Protein AF-A0A967IGI0-F1 (afdb_monomer)

Structure (mmCIF, N/CA/C/O backbone):
data_AF-A0A967IGI0-F1
#
_entry.id   AF-A0A967IGI0-F1
#
loop_
_atom_site.group_PDB
_atom_site.id
_atom_site.type_symbol
_atom_site.label_atom_id
_atom_site.label_alt_id
_atom_site.label_comp_id
_atom_site.label_asym_id
_atom_site.label_entity_id
_atom_site.label_seq_id
_atom_site.pdbx_PDB_ins_code
_atom_site.Cartn_x
_atom_site.Cartn_y
_atom_site.Cartn_z
_atom_site.occupancy
_atom_site.B_iso_or_equiv
_atom_site.auth_seq_id
_atom_site.auth_comp_id
_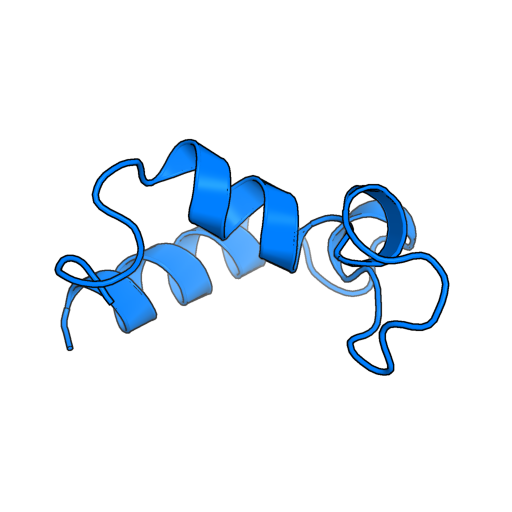atom_site.auth_asym_id
_atom_site.auth_atom_id
_atom_site.pdbx_PDB_model_num
ATOM 1 N N . MET A 1 1 ? -13.072 -3.082 -2.120 1.00 88.69 1 MET A N 1
ATOM 2 C CA . MET A 1 1 ? -11.965 -3.608 -2.973 1.00 88.69 1 MET A CA 1
ATOM 3 C C . MET A 1 1 ? -11.972 -5.121 -3.182 1.00 88.69 1 MET A C 1
ATOM 5 O O . MET A 1 1 ? -11.307 -5.580 -4.111 1.00 88.69 1 MET A O 1
ATOM 9 N N . GLN A 1 2 ? -12.734 -5.884 -2.392 1.00 82.44 2 GLN A N 1
ATOM 10 C CA . GLN A 1 2 ? -12.737 -7.355 -2.413 1.00 82.44 2 GLN A CA 1
ATOM 11 C C . GLN A 1 2 ? -12.970 -7.977 -3.800 1.00 82.44 2 GLN A C 1
ATOM 13 O O . GLN A 1 2 ? -12.327 -8.955 -4.161 1.00 82.44 2 GLN A O 1
ATOM 18 N N . ALA A 1 3 ? -13.840 -7.386 -4.626 1.00 87.25 3 ALA A N 1
ATOM 19 C CA . ALA A 1 3 ? -14.104 -7.909 -5.968 1.00 87.25 3 ALA A CA 1
ATOM 20 C C . ALA A 1 3 ? -12.908 -7.773 -6.937 1.00 87.25 3 ALA A C 1
ATOM 22 O O . ALA A 1 3 ? -12.776 -8.563 -7.866 1.00 87.25 3 ALA A O 1
ATOM 23 N N . ARG A 1 4 ? -12.042 -6.764 -6.748 1.00 87.25 4 ARG A N 1
ATOM 24 C CA . ARG A 1 4 ? -10.868 -6.506 -7.611 1.00 87.25 4 ARG A CA 1
ATOM 25 C C . ARG A 1 4 ? -9.601 -7.158 -7.073 1.00 87.25 4 ARG A C 1
ATOM 27 O O . ARG A 1 4 ? -8.753 -7.580 -7.853 1.00 87.25 4 ARG A O 1
ATOM 34 N N . PHE A 1 5 ? -9.489 -7.221 -5.753 1.00 89.88 5 PHE A N 1
ATOM 35 C CA . PHE A 1 5 ? -8.427 -7.900 -5.032 1.00 89.88 5 PHE A CA 1
ATOM 36 C C . PHE A 1 5 ? -9.103 -8.901 -4.099 1.00 89.88 5 PHE A C 1
ATOM 38 O O . PHE A 1 5 ? -9.550 -8.497 -3.033 1.00 89.88 5 PHE A O 1
ATOM 45 N N . PRO A 1 6 ? -9.244 -10.173 -4.505 1.00 89.12 6 PRO A N 1
ATOM 46 C CA . PRO A 1 6 ? -9.752 -11.218 -3.618 1.00 89.12 6 PRO A CA 1
ATOM 47 C C . PRO A 1 6 ? -8.728 -11.588 -2.539 1.00 89.12 6 PRO A C 1
ATOM 49 O O . PRO A 1 6 ? -9.093 -12.002 -1.444 1.00 89.12 6 PRO A O 1
ATOM 52 N N . ASP A 1 7 ? -7.441 -1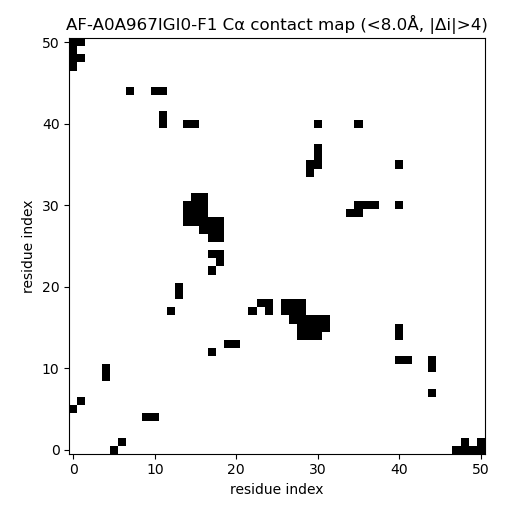1.431 -2.862 1.00 92.88 7 ASP A N 1
ATOM 53 C CA . ASP A 1 7 ? -6.327 -11.644 -1.946 1.00 92.88 7 ASP A CA 1
ATOM 54 C C . ASP A 1 7 ? -5.865 -10.310 -1.335 1.00 92.88 7 ASP A C 1
ATOM 56 O O . ASP A 1 7 ? -5.415 -9.387 -2.032 1.00 92.88 7 ASP A O 1
ATOM 60 N N . ARG A 1 8 ? -5.965 -10.222 -0.005 1.00 93.06 8 ARG A N 1
ATOM 61 C CA . ARG A 1 8 ? -5.576 -9.054 0.797 1.00 93.06 8 ARG A CA 1
ATOM 62 C C . ARG A 1 8 ? -4.084 -8.770 0.705 1.00 93.06 8 ARG A C 1
ATOM 64 O O . ARG A 1 8 ? -3.703 -7.601 0.628 1.00 93.06 8 ARG A O 1
ATOM 71 N N . ALA A 1 9 ? -3.250 -9.806 0.616 1.00 94.00 9 ALA A N 1
ATOM 72 C CA . ALA A 1 9 ? -1.807 -9.650 0.487 1.00 94.00 9 ALA A CA 1
ATOM 73 C C . ALA A 1 9 ? -1.426 -8.969 -0.835 1.00 94.00 9 ALA A C 1
ATOM 75 O O . ALA A 1 9 ? -0.491 -8.170 -0.864 1.00 94.00 9 ALA A O 1
ATOM 76 N N . VAL A 1 10 ? -2.187 -9.204 -1.911 1.00 94.69 10 VAL A N 1
ATOM 77 C CA . VAL A 1 10 ? -1.954 -8.551 -3.210 1.00 94.69 10 VAL A CA 1
ATOM 78 C C . VAL A 1 10 ? -2.255 -7.055 -3.136 1.00 94.69 10 VAL A C 1
ATOM 80 O O . VAL A 1 10 ? -1.471 -6.254 -3.649 1.00 94.69 10 VAL A O 1
ATOM 83 N N . LEU A 1 11 ? -3.352 -6.655 -2.476 1.00 94.62 11 LEU A N 1
ATOM 84 C CA . LEU A 1 11 ? -3.645 -5.229 -2.285 1.00 94.62 11 LEU A CA 1
ATOM 85 C C . LEU A 1 11 ? -2.589 -4.565 -1.393 1.00 94.62 11 LEU A C 1
ATOM 87 O O . LEU A 1 11 ? -2.091 -3.493 -1.733 1.00 94.62 11 LEU A O 1
ATOM 91 N N . ARG A 1 12 ? -2.207 -5.222 -0.291 1.00 95.81 12 ARG A N 1
ATOM 92 C CA . ARG A 1 12 ? -1.149 -4.741 0.604 1.00 95.81 12 ARG A CA 1
ATOM 93 C C . ARG A 1 12 ? 0.169 -4.552 -0.145 1.00 95.81 12 ARG A C 1
ATOM 95 O O . ARG A 1 12 ? 0.781 -3.499 -0.027 1.00 95.81 12 ARG A O 1
ATOM 102 N N . ALA A 1 13 ? 0.589 -5.530 -0.946 1.00 96.12 13 ALA A N 1
ATOM 103 C CA . ALA A 1 13 ? 1.818 -5.451 -1.733 1.00 96.12 13 ALA A CA 1
ATOM 104 C C . ALA A 1 13 ? 1.782 -4.300 -2.748 1.00 96.12 13 ALA A C 1
ATOM 106 O O . ALA A 1 13 ? 2.782 -3.611 -2.932 1.00 96.12 13 ALA A O 1
ATOM 107 N N . GLN A 1 14 ? 0.621 -4.050 -3.361 1.00 94.94 14 GLN A N 1
ATOM 108 C CA . GLN A 1 14 ? 0.451 -2.920 -4.270 1.00 94.94 14 GLN A CA 1
ATOM 109 C C . GLN A 1 14 ? 0.560 -1.565 -3.554 1.00 94.94 14 GLN A C 1
ATOM 111 O O . GLN A 1 14 ? 1.098 -0.628 -4.135 1.00 94.94 14 GLN A O 1
ATOM 116 N N . ILE A 1 15 ? 0.067 -1.445 -2.318 1.00 95.00 15 ILE A N 1
ATOM 117 C CA . ILE A 1 15 ? 0.213 -0.214 -1.522 1.00 95.00 15 ILE A CA 1
ATOM 118 C C . ILE A 1 15 ? 1.650 -0.062 -1.009 1.00 95.00 15 ILE A C 1
ATOM 120 O O . ILE A 1 15 ? 2.201 1.036 -1.029 1.00 95.00 15 ILE A O 1
ATOM 124 N N . TRP A 1 16 ? 2.276 -1.167 -0.610 1.00 96.94 16 TRP A N 1
ATOM 125 C CA . TRP A 1 16 ? 3.650 -1.203 -0.124 1.00 96.94 16 TRP A CA 1
ATOM 126 C C . TRP A 1 16 ? 4.660 -0.745 -1.184 1.00 96.94 16 TRP A C 1
ATOM 128 O O . TRP A 1 16 ? 5.455 0.165 -0.938 1.00 96.94 16 TRP A O 1
ATOM 138 N N . ASP A 1 17 ? 4.614 -1.361 -2.369 1.00 96.75 17 ASP A N 1
ATOM 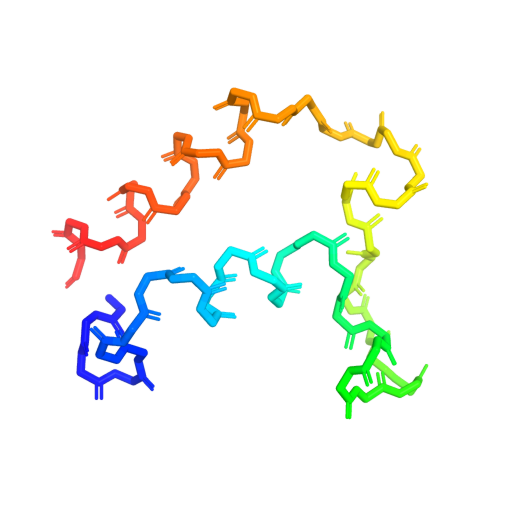139 C CA . ASP A 1 17 ? 5.447 -1.005 -3.514 1.00 96.75 17 ASP A CA 1
ATOM 140 C C . ASP A 1 17 ? 4.701 -1.255 -4.835 1.00 96.75 17 ASP A C 1
ATOM 142 O O . ASP A 1 17 ? 4.789 -2.321 -5.451 1.00 96.75 17 ASP A O 1
ATOM 146 N N . ALA A 1 18 ? 3.994 -0.231 -5.317 1.00 95.69 18 ALA A N 1
ATOM 147 C CA . ALA A 1 18 ? 3.320 -0.284 -6.612 1.00 95.69 18 ALA A CA 1
ATOM 148 C C . ALA A 1 18 ? 4.301 -0.433 -7.794 1.00 95.69 18 ALA A C 1
ATOM 150 O O . ALA A 1 18 ? 3.918 -0.954 -8.848 1.00 95.69 18 ALA A O 1
ATOM 151 N N . THR A 1 19 ? 5.562 -0.009 -7.622 1.00 95.69 19 THR A N 1
ATOM 152 C CA . THR A 1 19 ? 6.589 -0.056 -8.675 1.00 95.69 19 THR A CA 1
ATOM 153 C C . THR A 1 19 ? 7.045 -1.481 -8.975 1.00 95.69 19 THR A C 1
ATOM 155 O O . THR A 1 19 ? 7.434 -1.773 -10.104 1.00 95.69 19 THR A O 1
ATOM 158 N N . ALA A 1 20 ? 6.896 -2.399 -8.012 1.00 94.69 20 ALA A N 1
ATOM 159 C CA . ALA A 1 20 ? 7.206 -3.816 -8.193 1.00 94.69 20 ALA A CA 1
ATOM 160 C C . ALA A 1 20 ? 6.339 -4.484 -9.275 1.00 94.69 20 ALA A C 1
ATOM 162 O O . ALA A 1 20 ? 6.800 -5.381 -9.977 1.00 94.69 20 ALA A O 1
ATOM 163 N N . ARG A 1 21 ? 5.082 -4.045 -9.430 1.00 92.69 21 ARG A N 1
ATOM 164 C CA . ARG A 1 21 ? 4.170 -4.546 -10.472 1.00 92.69 21 ARG A CA 1
ATOM 165 C C . ARG A 1 21 ? 4.208 -3.694 -11.737 1.00 92.69 21 ARG A C 1
ATOM 167 O O . ARG A 1 21 ? 4.062 -4.231 -12.833 1.00 92.69 21 ARG A O 1
ATOM 174 N N . ASN A 1 22 ? 4.336 -2.379 -11.584 1.00 94.81 22 ASN A N 1
ATOM 175 C CA . ASN A 1 22 ? 4.429 -1.439 -12.693 1.00 94.81 22 ASN A CA 1
ATOM 176 C C . ASN A 1 22 ? 5.479 -0.363 -12.376 1.00 94.81 22 ASN A C 1
ATOM 178 O O . ASN A 1 22 ? 5.156 0.567 -11.634 1.00 94.81 22 ASN A O 1
ATOM 182 N N . PRO A 1 23 ? 6.688 -0.443 -12.959 1.00 94.19 23 PRO A N 1
ATOM 183 C CA . PRO A 1 23 ? 7.755 0.530 -12.726 1.00 94.19 23 PRO A CA 1
ATOM 184 C C . PRO A 1 23 ? 7.357 1.984 -13.022 1.00 94.19 23 PRO A C 1
ATOM 186 O O . PRO A 1 23 ? 7.843 2.888 -12.350 1.00 94.19 23 PRO A O 1
ATOM 189 N N . ASP A 1 24 ? 6.423 2.206 -13.954 1.00 95.69 24 ASP A N 1
ATOM 190 C CA . ASP A 1 24 ? 5.933 3.536 -14.349 1.00 95.69 24 ASP A CA 1
ATOM 191 C C . ASP A 1 24 ? 4.718 4.003 -13.525 1.00 95.69 24 ASP A C 1
ATOM 193 O O . ASP A 1 24 ? 4.021 4.964 -13.875 1.00 95.69 24 ASP A O 1
ATOM 197 N N . SER A 1 25 ? 4.404 3.301 -12.433 1.00 95.00 25 SER A N 1
ATOM 198 C CA . SER A 1 25 ? 3.314 3.680 -11.544 1.00 95.00 25 SER A CA 1
ATOM 199 C C . SER A 1 25 ? 3.565 5.058 -10.935 1.00 95.00 25 SER A C 1
ATOM 201 O O . SER A 1 25 ? 4.592 5.315 -10.315 1.00 95.00 25 SER A O 1
ATOM 203 N N . ARG A 1 26 ? 2.566 5.940 -11.041 1.00 95.38 26 ARG A N 1
ATOM 204 C CA . ARG A 1 26 ? 2.567 7.235 -10.341 1.00 95.38 26 ARG A CA 1
ATOM 205 C C . ARG A 1 26 ? 2.229 7.114 -8.858 1.00 95.38 26 ARG A C 1
ATOM 207 O O . ARG A 1 26 ? 2.355 8.093 -8.133 1.00 95.38 26 ARG A O 1
ATOM 214 N N . MET A 1 27 ? 1.740 5.953 -8.427 1.00 95.06 27 MET A N 1
ATOM 215 C CA . MET A 1 27 ? 1.477 5.681 -7.020 1.00 95.06 27 MET A CA 1
ATOM 216 C C . MET A 1 27 ? 2.821 5.542 -6.292 1.00 95.06 27 MET A C 1
ATOM 218 O O . MET A 1 27 ? 3.588 4.646 -6.657 1.00 95.06 27 MET A O 1
ATOM 222 N N . PRO A 1 28 ? 3.120 6.390 -5.292 1.00 94.06 28 PRO A N 1
ATOM 223 C CA . PRO A 1 28 ? 4.346 6.269 -4.515 1.00 94.06 28 PRO A CA 1
ATOM 224 C C . PRO A 1 28 ? 4.406 4.918 -3.788 1.00 94.06 28 PRO A C 1
ATOM 226 O O . PRO A 1 28 ? 3.369 4.432 -3.330 1.00 94.06 28 PRO A O 1
ATOM 229 N N . PRO A 1 29 ? 5.588 4.297 -3.656 1.00 95.50 29 PRO A N 1
ATOM 230 C CA . PRO A 1 29 ? 5.735 3.072 -2.885 1.00 95.50 29 PRO A CA 1
ATOM 231 C C . PRO A 1 29 ? 5.778 3.419 -1.388 1.00 95.50 29 PRO A C 1
ATOM 233 O O . PRO A 1 29 ? 6.834 3.727 -0.833 1.00 95.50 29 PRO A O 1
ATOM 236 N N . PHE A 1 30 ? 4.601 3.425 -0.755 1.00 96.88 30 PHE A N 1
ATOM 237 C CA . PHE A 1 30 ? 4.414 3.965 0.594 1.00 96.88 30 PHE A CA 1
ATOM 238 C C . PHE A 1 30 ? 5.227 3.231 1.662 1.00 96.88 30 PHE A C 1
ATOM 240 O O . PHE A 1 30 ? 5.762 3.876 2.557 1.00 96.88 30 PHE A O 1
ATOM 247 N N . GLY A 1 31 ? 5.354 1.908 1.550 1.00 95.06 31 GLY A N 1
ATOM 248 C CA . GLY A 1 31 ? 6.102 1.106 2.518 1.00 95.06 31 GLY A CA 1
ATOM 249 C C . GLY A 1 31 ? 7.604 1.081 2.248 1.00 95.06 31 GLY A C 1
ATOM 250 O O . GLY A 1 31 ? 8.405 1.215 3.164 1.00 95.06 31 GLY A O 1
ATOM 251 N N . LYS A 1 32 ? 8.011 0.987 0.974 1.00 93.12 32 LYS A N 1
ATOM 252 C CA . LYS A 1 32 ? 9.433 0.924 0.580 1.00 93.12 32 LYS A CA 1
ATOM 253 C C . LYS A 1 32 ? 10.260 2.114 1.070 1.00 93.12 32 LYS A C 1
ATOM 255 O O . LYS A 1 32 ? 11.438 1.953 1.370 1.00 93.12 32 LYS A O 1
ATOM 260 N N . TYR A 1 33 ? 9.659 3.301 1.068 1.00 95.38 33 TYR A N 1
ATOM 261 C CA . TYR A 1 33 ? 10.299 4.539 1.515 1.00 95.38 33 TYR A CA 1
ATOM 262 C C . TYR A 1 33 ? 9.803 4.994 2.887 1.00 95.38 33 TYR A C 1
ATOM 264 O O . TYR A 1 33 ? 10.012 6.153 3.231 1.00 95.38 33 TYR A O 1
ATOM 272 N N . GLU A 1 34 ? 9.134 4.105 3.632 1.00 94.31 34 GLU A N 1
ATOM 273 C CA . GLU A 1 34 ? 8.653 4.364 4.995 1.00 94.31 34 GLU A CA 1
ATO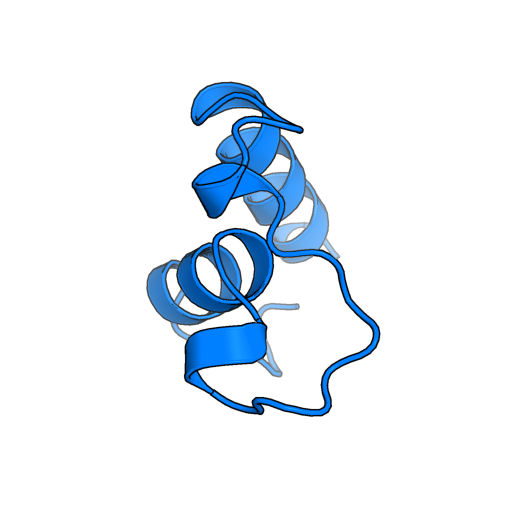M 274 C C . GLU A 1 34 ? 7.816 5.656 5.091 1.00 94.31 34 GLU A C 1
ATOM 276 O O . GLU A 1 34 ? 7.843 6.368 6.090 1.00 94.31 34 GLU A O 1
ATOM 281 N N . ILE A 1 35 ? 7.070 5.982 4.025 1.00 96.50 35 ILE A N 1
ATOM 282 C CA . ILE A 1 35 ? 6.147 7.128 4.004 1.00 96.50 35 ILE A CA 1
ATOM 283 C C . ILE A 1 35 ? 4.990 6.870 4.974 1.00 96.50 35 ILE A C 1
ATOM 285 O O . ILE A 1 35 ? 4.474 7.807 5.577 1.00 96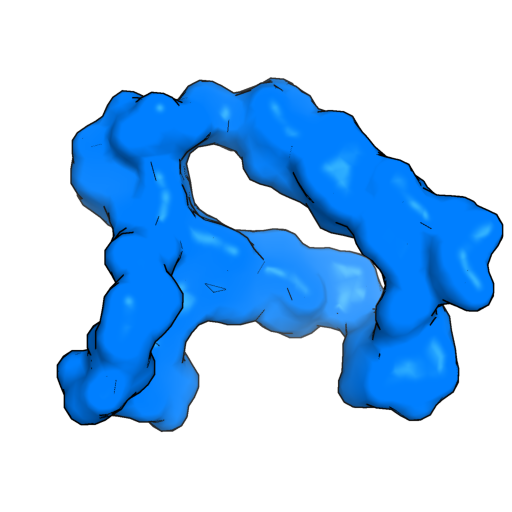.50 35 ILE A O 1
ATOM 289 N N . LEU A 1 36 ? 4.583 5.604 5.083 1.00 96.44 36 LEU A N 1
ATOM 290 C CA . LEU A 1 36 ? 3.599 5.106 6.036 1.00 96.44 36 LEU A CA 1
ATOM 291 C C . LEU A 1 36 ? 4.187 3.913 6.789 1.00 96.44 36 LEU A C 1
ATOM 293 O O . LEU A 1 36 ? 4.957 3.137 6.212 1.00 96.44 36 LEU A O 1
ATOM 297 N N . SER A 1 37 ? 3.789 3.747 8.050 1.00 96.62 37 SER A N 1
ATOM 298 C CA . SER A 1 37 ? 4.138 2.563 8.834 1.00 96.62 37 SER A CA 1
ATOM 299 C C . SER A 1 37 ? 3.410 1.316 8.322 1.00 96.62 37 SER A C 1
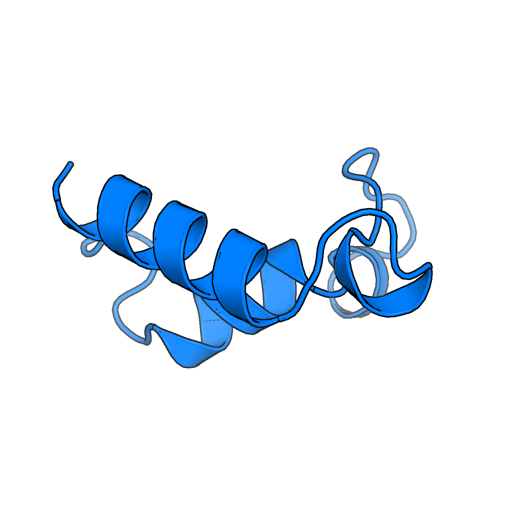ATOM 301 O O . SER A 1 37 ? 2.423 1.394 7.580 1.00 96.62 37 SER A O 1
ATOM 303 N N . GLU A 1 38 ? 3.879 0.137 8.734 1.00 95.25 38 GLU A N 1
ATOM 304 C CA . GLU A 1 38 ? 3.180 -1.112 8.433 1.00 95.25 38 GLU A CA 1
ATOM 305 C C . GLU A 1 38 ? 1.745 -1.091 8.969 1.00 95.25 38 GLU A C 1
ATOM 307 O O . GLU A 1 38 ? 0.822 -1.441 8.235 1.00 95.25 38 GLU A O 1
ATOM 312 N N . GLU A 1 39 ? 1.532 -0.609 10.196 1.00 96.81 39 GLU A N 1
ATOM 313 C CA . GLU A 1 39 ? 0.201 -0.519 10.801 1.00 96.81 39 GLU A CA 1
ATOM 314 C C . GLU A 1 39 ? -0.721 0.442 10.040 1.00 96.8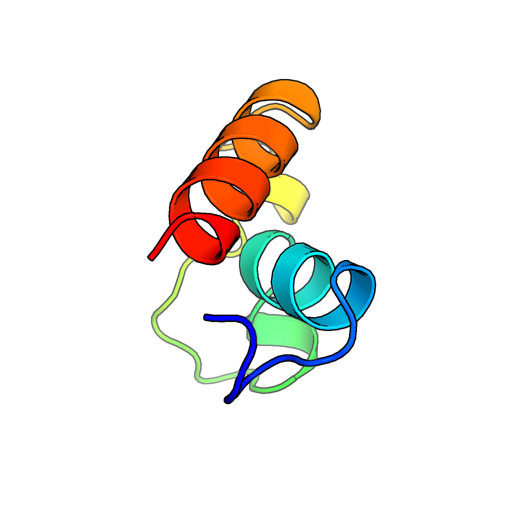1 39 GLU A C 1
ATOM 316 O O . GLU A 1 39 ? -1.897 0.139 9.833 1.00 96.81 39 GLU A O 1
ATOM 321 N N . GLU A 1 40 ? -0.205 1.584 9.583 1.00 97.62 40 GLU A N 1
ATOM 322 C CA . GLU A 1 40 ? -0.980 2.539 8.786 1.00 97.62 40 GLU A CA 1
ATOM 323 C C . GLU A 1 40 ? -1.411 1.935 7.444 1.00 97.62 40 GLU A C 1
ATOM 325 O O . GLU A 1 40 ? -2.555 2.109 7.013 1.00 97.62 40 GLU A O 1
ATOM 330 N N . ILE A 1 41 ? -0.525 1.172 6.797 1.00 96.81 41 ILE A N 1
ATOM 331 C CA . ILE A 1 41 ? -0.844 0.459 5.556 1.00 96.81 41 ILE A CA 1
ATOM 332 C C . ILE A 1 41 ? -1.917 -0.607 5.808 1.00 96.81 41 ILE A C 1
ATOM 334 O O . ILE A 1 41 ? -2.851 -0.718 5.011 1.00 96.81 41 ILE A O 1
ATOM 338 N N . GLU A 1 42 ? -1.833 -1.357 6.909 1.00 96.31 42 GLU A N 1
ATOM 339 C CA . GLU A 1 42 ? -2.858 -2.338 7.288 1.00 96.31 42 GLU A CA 1
ATOM 340 C C . GLU A 1 42 ? -4.234 -1.680 7.479 1.00 96.31 42 GLU A C 1
ATOM 342 O O . GLU A 1 42 ? -5.222 -2.160 6.919 1.00 96.31 42 GLU A O 1
ATOM 347 N N . LEU A 1 43 ? -4.301 -0.534 8.167 1.00 97.12 43 LEU A N 1
ATOM 348 C CA . LEU A 1 43 ? -5.549 0.217 8.362 1.00 97.12 43 LEU A CA 1
ATOM 349 C C . LEU A 1 43 ? -6.162 0.691 7.037 1.00 97.12 43 LEU A C 1
ATOM 351 O O . LEU A 1 43 ? -7.379 0.618 6.849 1.00 97.12 43 LEU A O 1
ATOM 355 N N . ILE A 1 44 ? -5.334 1.154 6.096 1.00 95.12 44 ILE A N 1
ATOM 356 C CA . ILE A 1 44 ? -5.795 1.548 4.758 1.00 95.12 44 ILE A CA 1
ATOM 357 C C . ILE A 1 44 ? -6.336 0.335 3.999 1.00 95.12 44 ILE A C 1
ATOM 359 O O . ILE A 1 44 ? -7.391 0.425 3.368 1.00 95.12 44 ILE A O 1
ATOM 363 N N . VAL A 1 45 ? -5.631 -0.799 4.047 1.00 95.19 45 VAL A N 1
ATOM 364 C CA . VAL A 1 45 ? -6.076 -2.041 3.402 1.00 95.19 45 VAL A CA 1
ATOM 365 C C . VAL A 1 45 ? -7.432 -2.468 3.962 1.00 95.19 45 VAL A C 1
ATOM 367 O O . VAL A 1 45 ? -8.338 -2.757 3.180 1.00 95.19 45 VAL A O 1
ATOM 370 N N . ASP A 1 46 ? -7.606 -2.447 5.282 1.00 95.38 46 ASP A N 1
ATOM 371 C CA 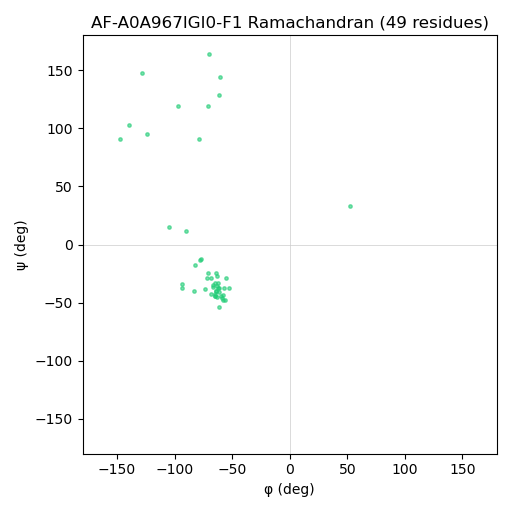. ASP A 1 46 ? -8.869 -2.814 5.929 1.00 95.38 46 ASP A CA 1
ATOM 372 C C . ASP A 1 46 ? -10.008 -1.873 5.549 1.00 95.38 46 ASP A C 1
ATOM 374 O O . ASP A 1 46 ? -11.089 -2.328 5.159 1.00 95.38 46 ASP A O 1
ATOM 378 N N . TYR A 1 47 ? -9.753 -0.564 5.561 1.00 95.38 47 TYR A N 1
ATOM 379 C CA . TYR A 1 47 ? -10.722 0.427 5.106 1.00 95.38 47 TYR A CA 1
ATOM 380 C C . TYR A 1 47 ? -11.163 0.153 3.661 1.00 95.38 47 TYR A C 1
ATOM 382 O O . TYR A 1 47 ? -12.358 0.072 3.376 1.00 95.38 47 TYR A O 1
ATOM 390 N N . LEU A 1 48 ? -10.217 -0.088 2.751 1.00 93.56 48 LEU A N 1
ATOM 391 C CA . LEU A 1 48 ? -10.507 -0.399 1.350 1.00 93.56 48 LEU A CA 1
ATOM 392 C C . LEU A 1 48 ? -11.284 -1.712 1.162 1.00 93.56 48 LEU A C 1
ATOM 394 O O . LEU A 1 48 ? -11.993 -1.866 0.162 1.00 93.56 48 LEU A O 1
ATOM 398 N N . TYR A 1 49 ? -11.142 -2.667 2.082 1.00 91.88 49 TYR A N 1
ATOM 399 C CA . TYR A 1 49 ? -11.877 -3.934 2.086 1.00 91.88 49 TYR A CA 1
ATOM 400 C C . TYR A 1 49 ? -13.275 -3.829 2.696 1.00 91.88 49 TYR A C 1
ATOM 402 O O . TYR A 1 49 ? -14.094 -4.706 2.426 1.00 91.88 49 TYR A O 1
ATOM 410 N N . SER A 1 50 ? -13.555 -2.776 3.466 1.00 91.81 50 SER A N 1
ATOM 411 C CA . SER A 1 50 ? -14.899 -2.472 3.974 1.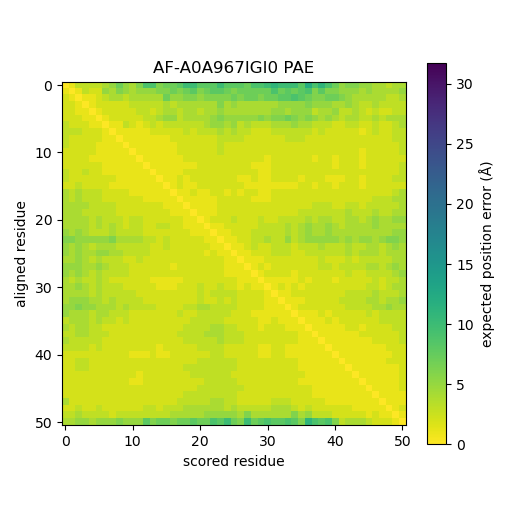00 91.81 50 SER A CA 1
ATOM 412 C C . SER A 1 50 ? -15.829 -1.823 2.932 1.00 91.81 50 SER A C 1
ATOM 414 O O . SER A 1 50 ? -17.038 -1.774 3.150 1.00 91.81 50 SER A O 1
ATOM 416 N N . LEU A 1 51 ? -15.269 -1.353 1.805 1.00 87.06 51 LEU A N 1
ATOM 417 C CA . LEU A 1 51 ? -15.970 -0.771 0.647 1.00 87.06 51 LEU A CA 1
ATOM 418 C C . LEU A 1 51 ? -16.255 -1.806 -0.450 1.00 87.06 51 LEU A C 1
ATOM 420 O O . LEU A 1 51 ? -17.348 -1.735 -1.045 1.00 87.06 51 LEU A O 1
#

Solvent-accessible surface area (backbone atoms only — not comparable to full-atom values): 2952 Å² total; per-residue (Å²): 61,49,91,84,39,80,49,66,66,60,50,47,46,43,50,29,35,26,43,82,83,36,76,85,48,86,56,70,37,32,43,80,69,61,74,40,54,74,67,57,50,50,52,52,49,51,55,43,55,77,95

Foldseek 3Di:
DCVVPVDLVVVLQCCQQVCVVPVPDPRDNCNVVVVDDPVRSVVVSVVVVVD

Secondary structure (DSSP, 8-state):
-TTT-SSHHHHHHHHH-GGGT-TT--S--TTTTTSS-HHHHHHHHHHHHH-

Radius of gyration: 10.62 Å; Cα contacts (8 Å, |Δi|>4): 49; chains: 1; bounding box: 26×19×25 Å

pLDDT: mean 94.07, std 3.07, range [82.44, 97.62]

Sequence (51 aa):
MQARFPDRAVLRAQIWDATARNPDSRMPPFGKYEILSEEEIELIVDYLYSL

Mean predicted aligned error: 2.61 Å

Nearest PDB structures (foldseek):
  3oa8-assembly1_B  TM=9.521E-01  e=4.015E-01  Ancylobacter novellus
  6xkw-assembly1_o  TM=5.401E-01  e=6.005E+00  Rhodobacter capsulatus SB 1003
  2vxo-assembly1_B  TM=3.701E-01  e=9.641E+00  Homo sapiens